Protein AF-A0A1V5ZNN5-F1 (afdb_monomer_lite)

Radius of gyration: 14.44 Å; chains: 1; bounding box: 35×32×38 Å

Structure (mmCIF, N/CA/C/O backbone):
data_AF-A0A1V5ZNN5-F1
#
_entry.id   AF-A0A1V5ZNN5-F1
#
loop_
_atom_site.group_PDB
_atom_site.id
_atom_site.type_symbol
_atom_site.label_atom_id
_atom_site.label_alt_id
_atom_site.label_comp_id
_atom_site.label_asym_id
_atom_site.label_entity_id
_atom_site.label_seq_id
_atom_site.pdbx_PDB_ins_code
_atom_site.Cartn_x
_atom_site.Cartn_y
_atom_site.Cartn_z
_atom_site.occupancy
_atom_site.B_iso_or_equiv
_atom_site.auth_seq_id
_atom_site.auth_comp_id
_atom_site.auth_asym_id
_atom_site.auth_atom_id
_atom_site.pdbx_PDB_model_num
ATOM 1 N N . MET A 1 1 ? -12.466 12.006 4.820 1.00 65.62 1 MET A N 1
ATOM 2 C CA . MET A 1 1 ? -12.961 10.661 5.198 1.00 65.62 1 MET A CA 1
ATOM 3 C C . MET A 1 1 ? -13.541 10.603 6.614 1.00 65.62 1 MET A C 1
ATOM 5 O O . MET A 1 1 ? -14.682 10.189 6.756 1.00 65.62 1 MET A O 1
ATOM 9 N N . ARG A 1 2 ? -12.830 11.061 7.661 1.00 67.19 2 ARG A N 1
ATOM 10 C CA . ARG A 1 2 ? -13.341 11.006 9.053 1.00 67.19 2 ARG A CA 1
ATOM 11 C C . ARG A 1 2 ? -14.654 11.758 9.278 1.00 67.19 2 ARG 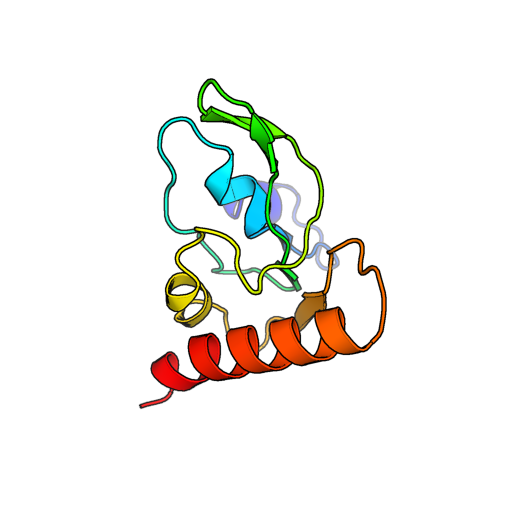A C 1
ATOM 13 O O . ARG A 1 2 ? -15.526 11.250 9.968 1.00 67.19 2 ARG A O 1
ATOM 20 N N . GLN A 1 3 ? -14.816 12.928 8.656 1.00 76.38 3 GLN A N 1
ATOM 21 C CA . GLN A 1 3 ? -16.075 13.675 8.708 1.00 76.38 3 GLN A CA 1
ATOM 22 C C . GLN A 1 3 ? -17.243 12.855 8.135 1.00 76.38 3 GLN A C 1
ATOM 24 O O . GLN A 1 3 ? -18.245 12.693 8.815 1.00 76.38 3 GLN A O 1
ATOM 29 N N . PHE A 1 4 ? -17.067 12.253 6.955 1.00 80.44 4 PHE A N 1
ATOM 30 C CA . PHE A 1 4 ? -18.078 11.396 6.328 1.00 80.44 4 PHE A CA 1
ATOM 31 C C . PHE A 1 4 ? -18.454 10.194 7.208 1.00 80.44 4 PHE A C 1
ATOM 33 O O . PHE A 1 4 ? -19.630 9.936 7.434 1.00 80.44 4 PHE A O 1
ATOM 40 N N . VAL A 1 5 ? -17.465 9.485 7.761 1.00 80.88 5 VAL A N 1
ATOM 41 C CA . VAL A 1 5 ? -17.712 8.337 8.654 1.00 80.88 5 VAL A CA 1
ATOM 42 C C . VAL A 1 5 ? -18.495 8.757 9.899 1.00 80.88 5 VAL A C 1
ATOM 44 O O . VAL A 1 5 ? -19.449 8.080 10.282 1.00 80.88 5 VAL A O 1
ATOM 47 N N . ASN A 1 6 ? -18.130 9.893 10.500 1.00 79.94 6 ASN A N 1
ATOM 48 C CA . ASN A 1 6 ? -18.826 10.438 11.663 1.00 79.94 6 ASN A CA 1
ATOM 49 C C . ASN A 1 6 ? -20.262 10.869 11.328 1.00 79.94 6 ASN A C 1
ATOM 51 O O . ASN A 1 6 ? -21.165 10.620 12.120 1.00 79.94 6 ASN A O 1
ATOM 55 N N . GLU A 1 7 ? -20.479 11.486 10.164 1.00 87.12 7 GLU A N 1
ATOM 56 C CA . GLU A 1 7 ? -21.798 11.934 9.693 1.00 87.12 7 GLU A CA 1
ATOM 57 C C . GLU A 1 7 ? -22.739 10.765 9.384 1.00 87.12 7 GLU A C 1
ATOM 59 O O . GLU A 1 7 ? -23.928 10.844 9.683 1.00 87.12 7 GLU A O 1
ATOM 64 N N . VAL A 1 8 ? -22.217 9.663 8.835 1.00 89.75 8 VAL A N 1
ATOM 65 C CA . VAL A 1 8 ? -23.003 8.440 8.608 1.00 89.75 8 VAL A CA 1
ATOM 66 C C . VAL A 1 8 ? -23.446 7.813 9.938 1.00 89.75 8 VAL A C 1
ATOM 68 O O . VAL A 1 8 ? -24.523 7.225 10.008 1.00 89.75 8 VAL A O 1
ATOM 71 N N . GLY A 1 9 ? -22.636 7.923 10.998 1.00 83.62 9 GLY A N 1
ATOM 72 C CA . GLY A 1 9 ? -22.998 7.492 12.356 1.00 83.62 9 GLY A CA 1
ATOM 73 C C . GLY A 1 9 ? -23.189 5.978 12.536 1.00 83.62 9 GLY A C 1
ATOM 74 O O . GLY A 1 9 ? -23.654 5.530 13.585 1.00 83.62 9 GLY A O 1
ATOM 75 N N . ALA A 1 10 ? -22.841 5.172 11.530 1.00 86.88 10 ALA A N 1
ATOM 76 C CA . ALA A 1 10 ? -22.986 3.723 11.566 1.00 86.88 10 ALA A CA 1
ATOM 77 C C . ALA A 1 10 ? -21.835 3.071 12.349 1.00 86.88 10 ALA A C 1
ATOM 79 O O . ALA A 1 10 ? -20.668 3.159 11.970 1.00 86.88 10 ALA A O 1
ATOM 80 N N . SER A 1 11 ? -22.162 2.356 13.428 1.00 85.00 11 SER A N 1
ATOM 81 C CA . SER A 1 11 ? -21.179 1.729 14.330 1.00 85.00 11 SER A CA 1
ATOM 82 C C . SER A 1 11 ? -20.368 0.591 13.691 1.00 85.00 11 SER A C 1
ATOM 84 O O . SER A 1 11 ? -19.283 0.238 14.167 1.00 85.00 11 SER A O 1
ATOM 86 N N . ASN A 1 12 ? -20.872 0.014 12.601 1.00 87.69 12 ASN A N 1
ATOM 87 C CA . ASN A 1 12 ? -20.228 -1.052 11.838 1.00 87.69 12 ASN A CA 1
ATOM 88 C C . ASN A 1 12 ? -19.440 -0.548 10.619 1.00 87.69 12 ASN A C 1
ATOM 90 O O . ASN A 1 12 ? -18.856 -1.368 9.915 1.00 87.69 12 ASN A O 1
ATOM 94 N N . LEU A 1 13 ? -19.400 0.763 10.363 1.00 89.38 13 LEU A N 1
ATOM 95 C CA . LEU A 1 13 ? -18.613 1.307 9.261 1.00 89.38 13 LEU A CA 1
ATOM 96 C C . LEU A 1 13 ? -17.116 1.217 9.590 1.00 89.38 13 LEU A C 1
ATOM 98 O O . LEU A 1 13 ? -16.694 1.457 10.725 1.00 89.38 13 LEU A O 1
ATOM 102 N N . ARG A 1 14 ? -16.311 0.834 8.601 1.00 88.12 14 ARG A N 1
ATOM 103 C CA . ARG A 1 14 ? -14.851 0.714 8.697 1.00 88.12 14 ARG A CA 1
ATOM 104 C C . ARG A 1 14 ? -14.223 1.403 7.494 1.00 88.12 14 ARG A C 1
ATOM 106 O O . ARG A 1 14 ? -14.832 1.442 6.428 1.00 88.12 14 ARG A O 1
ATOM 113 N N . VAL A 1 15 ? -13.028 1.955 7.680 1.00 90.69 15 VAL A N 1
ATOM 114 C CA . VAL A 1 15 ? -12.295 2.654 6.618 1.00 90.69 15 VAL A CA 1
ATOM 115 C C . VAL A 1 15 ? -11.170 1.766 6.122 1.00 90.69 15 VAL A C 1
ATOM 117 O O . VAL A 1 15 ? -10.388 1.245 6.918 1.00 90.69 15 VAL A O 1
ATOM 120 N N . ALA A 1 16 ? -11.100 1.621 4.808 1.00 93.56 16 ALA A N 1
ATOM 121 C CA . ALA A 1 16 ? -9.961 1.064 4.111 1.00 93.56 16 ALA A CA 1
ATOM 122 C C . ALA A 1 16 ? -9.232 2.210 3.401 1.00 93.56 16 ALA A C 1
ATOM 124 O O . ALA A 1 16 ? -9.882 3.049 2.774 1.00 93.56 16 ALA A O 1
ATOM 125 N N . VAL A 1 17 ? -7.911 2.274 3.546 1.00 93.38 17 VAL A N 1
ATOM 126 C CA . VAL A 1 17 ? -7.056 3.226 2.827 1.00 93.38 17 VAL A CA 1
ATOM 127 C C . VAL A 1 17 ? -6.210 2.442 1.841 1.00 93.38 17 VAL A C 1
ATOM 129 O O . VAL A 1 17 ? -5.505 1.520 2.243 1.00 93.38 17 VAL A O 1
ATOM 132 N N . ASP A 1 18 ? -6.288 2.809 0.569 1.00 93.56 18 ASP A N 1
ATOM 133 C CA . ASP A 1 18 ? -5.459 2.232 -0.482 1.00 93.56 18 ASP A CA 1
ATOM 134 C C . ASP A 1 18 ? -4.172 3.050 -0.634 1.00 93.56 18 ASP A C 1
ATOM 136 O O . ASP A 1 18 ? -4.198 4.256 -0.900 1.00 93.56 18 ASP A O 1
ATOM 140 N N . PHE A 1 19 ? -3.037 2.393 -0.403 1.00 91.75 19 PHE A N 1
ATOM 141 C CA . PHE A 1 19 ? -1.716 2.998 -0.513 1.00 91.75 19 PHE A CA 1
ATOM 142 C C . PHE A 1 19 ? -1.369 3.372 -1.959 1.00 91.75 19 PHE A C 1
ATOM 144 O O . PHE A 1 19 ? -0.823 4.451 -2.206 1.00 91.75 19 PHE A O 1
ATOM 151 N N . GLY A 1 20 ? -1.711 2.504 -2.912 1.00 89.69 20 GLY A N 1
ATOM 152 C CA . GLY A 1 20 ? -1.439 2.691 -4.331 1.00 89.69 20 GLY A CA 1
ATOM 153 C C . GLY A 1 20 ? -2.216 3.870 -4.906 1.00 89.69 20 GLY A C 1
ATOM 154 O O . GLY A 1 20 ? -1.656 4.637 -5.688 1.00 89.69 20 GLY A O 1
ATOM 155 N N . HIS A 1 21 ? -3.460 4.086 -4.466 1.00 89.56 21 HIS A N 1
ATOM 156 C CA . HIS A 1 21 ? -4.304 5.212 -4.903 1.00 89.56 21 HIS A CA 1
ATOM 157 C C . HIS A 1 21 ? -3.716 6.574 -4.533 1.00 89.56 21 HIS A C 1
ATOM 159 O O . HIS A 1 21 ? -3.789 7.510 -5.329 1.00 89.56 21 HIS A O 1
ATOM 165 N N . GLY A 1 22 ? -3.077 6.694 -3.365 1.00 82.12 22 GLY A N 1
ATOM 166 C CA . GLY A 1 22 ? -2.401 7.932 -2.957 1.00 82.12 22 GLY A CA 1
ATOM 167 C C . GLY A 1 22 ? -1.291 8.353 -3.929 1.00 82.12 22 GL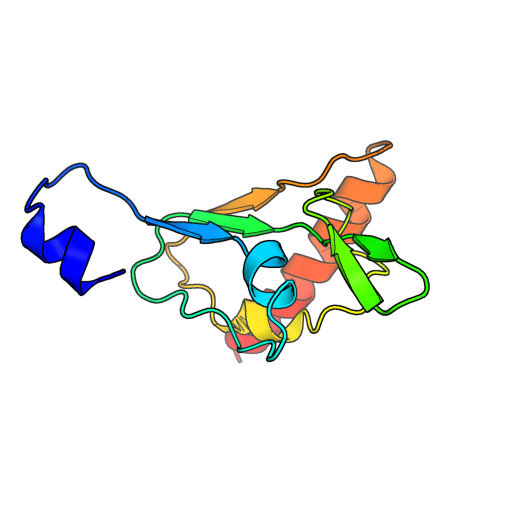Y A C 1
ATOM 168 O O . GLY A 1 22 ? -1.084 9.543 -4.173 1.00 82.12 22 GLY A O 1
ATOM 169 N N . ALA A 1 23 ? -0.633 7.375 -4.557 1.00 83.19 23 ALA A N 1
ATOM 170 C CA . ALA A 1 23 ? 0.411 7.602 -5.550 1.00 83.19 23 ALA A CA 1
ATOM 171 C C . ALA A 1 23 ? -0.119 7.966 -6.950 1.00 83.19 23 ALA A C 1
ATOM 173 O O . ALA A 1 23 ? 0.665 8.374 -7.805 1.00 83.19 23 ALA A O 1
ATOM 174 N N . GLN A 1 24 ? -1.430 7.853 -7.193 1.00 85.94 24 GLN A N 1
ATOM 175 C CA . GLN A 1 24 ? -2.065 8.186 -8.477 1.00 85.94 24 GLN A CA 1
ATOM 176 C C . GLN A 1 24 ? -2.443 9.677 -8.599 1.00 85.94 24 GLN A C 1
ATOM 178 O O . GLN A 1 24 ? -3.009 10.106 -9.603 1.00 85.94 24 GLN A O 1
ATOM 183 N N . SER A 1 25 ? -2.151 10.489 -7.583 1.00 77.06 25 SER A N 1
ATOM 184 C CA . SER A 1 25 ? -2.417 11.930 -7.600 1.00 77.06 25 SER A CA 1
ATOM 185 C C . SER A 1 25 ? -1.348 12.700 -8.386 1.00 77.06 25 SER A C 1
ATOM 187 O O . SER A 1 25 ? -0.162 12.392 -8.302 1.00 77.06 25 SER A O 1
ATOM 189 N N . GLU A 1 26 ? -1.743 13.784 -9.069 1.00 69.75 26 GLU A N 1
ATOM 190 C CA . GLU A 1 26 ? -0.807 14.760 -9.665 1.00 69.75 26 GLU A CA 1
ATOM 191 C C . GLU A 1 26 ? 0.152 15.369 -8.625 1.00 69.75 26 GLU A C 1
ATOM 193 O O . GLU A 1 26 ? 1.236 15.850 -8.958 1.00 69.75 26 GLU A O 1
ATOM 198 N N . LYS A 1 27 ? -0.262 15.357 -7.355 1.00 73.25 27 LYS A N 1
ATOM 199 C CA . LYS A 1 27 ? 0.549 15.701 -6.188 1.00 73.25 27 LYS A CA 1
ATOM 200 C C . LYS A 1 27 ? 0.448 14.534 -5.211 1.00 73.25 27 LYS A C 1
ATOM 202 O O . LYS A 1 27 ? -0.504 14.508 -4.429 1.00 73.25 27 LYS A O 1
ATOM 207 N N . PRO A 1 28 ? 1.352 13.546 -5.299 1.00 71.31 28 PRO A N 1
ATOM 208 C CA . PRO A 1 28 ? 1.357 12.435 -4.365 1.00 71.31 28 PRO A CA 1
ATOM 209 C C . PRO A 1 28 ? 1.556 12.994 -2.957 1.00 71.31 28 PRO A C 1
ATOM 211 O O . PRO A 1 28 ? 2.556 13.657 -2.676 1.00 71.31 28 PRO A O 1
ATOM 214 N N . GLU A 1 29 ? 0.579 12.763 -2.091 1.00 75.38 29 GLU A N 1
ATOM 215 C CA . GLU A 1 29 ? 0.655 13.093 -0.673 1.00 75.38 29 GLU A CA 1
ATOM 216 C C . GLU A 1 29 ? 0.749 11.793 0.122 1.00 75.38 29 GLU A C 1
ATOM 218 O O . GLU A 1 29 ? 0.242 10.750 -0.297 1.00 75.38 29 GLU A O 1
ATOM 223 N N . ALA A 1 30 ? 1.405 11.856 1.279 1.00 80.44 30 ALA A N 1
ATOM 224 C CA . ALA A 1 30 ? 1.424 10.728 2.194 1.00 80.44 30 ALA A CA 1
ATOM 225 C C . ALA A 1 30 ? -0.023 10.365 2.592 1.00 80.44 30 ALA A C 1
ATOM 227 O O . ALA A 1 30 ? -0.777 11.263 2.983 1.00 80.44 30 ALA A O 1
ATOM 228 N N . PRO A 1 31 ? -0.430 9.085 2.523 1.00 84.56 31 PRO A N 1
ATOM 229 C CA . PRO A 1 31 ? -1.777 8.695 2.923 1.00 84.56 31 PRO A CA 1
ATOM 230 C C . PRO A 1 31 ? -2.039 9.003 4.408 1.00 84.56 31 PRO A C 1
ATOM 232 O O . PRO A 1 31 ? -1.218 8.684 5.269 1.00 84.56 31 PRO A O 1
ATOM 235 N N . ASP A 1 32 ? -3.206 9.574 4.735 1.00 87.62 32 ASP A N 1
ATOM 236 C CA . ASP A 1 32 ? -3.677 9.663 6.127 1.00 87.62 32 ASP A CA 1
ATOM 237 C C . ASP A 1 32 ? -4.295 8.323 6.543 1.00 87.62 32 ASP A C 1
ATOM 239 O O . ASP A 1 32 ? -5.460 8.039 6.255 1.00 87.62 32 ASP A O 1
ATOM 243 N N . PHE A 1 33 ? -3.518 7.501 7.248 1.00 90.31 33 PHE A N 1
ATOM 244 C CA . PHE A 1 33 ? -3.988 6.218 7.777 1.00 90.31 33 PHE A CA 1
ATOM 245 C C . PHE A 1 33 ? -4.808 6.335 9.065 1.00 90.31 33 PHE A C 1
ATOM 247 O O . PHE A 1 33 ? -5.260 5.329 9.613 1.00 90.31 33 PHE A O 1
ATOM 254 N N . SER A 1 34 ? -5.001 7.530 9.614 1.00 87.19 34 SER A N 1
ATOM 255 C CA . SER A 1 34 ? -5.664 7.655 10.905 1.00 87.19 34 SER A CA 1
ATOM 256 C C . SER A 1 34 ? -7.152 7.303 10.810 1.00 87.19 34 SER A C 1
ATOM 258 O O . SER A 1 34 ? -7.929 7.895 10.056 1.00 87.19 34 SER A O 1
ATOM 260 N N . GLY A 1 35 ? -7.549 6.323 11.624 1.00 86.94 35 GLY A N 1
ATOM 261 C CA . GLY A 1 35 ? -8.881 5.723 11.591 1.00 86.94 35 GLY A CA 1
ATOM 262 C C . GLY A 1 35 ? -9.044 4.620 10.539 1.00 86.94 35 GLY A C 1
ATOM 263 O O . GLY A 1 35 ? -10.144 4.079 10.412 1.00 86.94 35 GLY A O 1
ATOM 264 N N . ALA A 1 36 ? -7.985 4.267 9.801 1.00 91.88 36 ALA A N 1
ATOM 265 C CA . ALA A 1 36 ? -7.992 3.121 8.904 1.00 91.88 36 ALA A CA 1
ATOM 266 C C . ALA A 1 36 ? -8.086 1.821 9.713 1.00 91.88 36 ALA A C 1
ATOM 268 O O . ALA A 1 36 ? -7.313 1.574 10.633 1.00 91.88 36 ALA A O 1
ATOM 269 N N . SER A 1 37 ? -9.055 0.983 9.360 1.00 93.94 37 SER A N 1
ATOM 270 C CA . SER A 1 37 ? -9.154 -0.397 9.846 1.00 93.94 37 SER A CA 1
ATOM 271 C C . SER A 1 37 ? -8.382 -1.357 8.943 1.00 93.94 37 SER A C 1
ATOM 273 O O . SER A 1 37 ? -7.899 -2.387 9.405 1.00 93.94 37 SER A O 1
ATOM 275 N N . PHE A 1 38 ? -8.265 -1.003 7.663 1.00 95.75 38 PHE A N 1
ATOM 276 C CA . PHE A 1 38 ? -7.531 -1.753 6.655 1.00 95.75 38 PHE A CA 1
ATOM 277 C C . PHE A 1 38 ? -6.630 -0.805 5.868 1.00 95.75 38 PHE A C 1
ATOM 279 O O . PHE A 1 38 ? -7.034 0.318 5.557 1.00 95.75 38 PHE A O 1
ATOM 286 N N . VAL A 1 39 ? -5.435 -1.272 5.530 1.00 95.81 39 VAL A N 1
ATOM 287 C CA . VAL A 1 39 ? -4.524 -0.596 4.605 1.00 95.81 39 VAL A CA 1
ATOM 288 C C . VAL A 1 39 ? -4.223 -1.559 3.471 1.00 95.81 39 VAL A C 1
ATOM 290 O O . VAL A 1 39 ? -3.605 -2.598 3.696 1.00 95.81 39 VAL A O 1
ATOM 293 N N . LEU A 1 40 ? -4.711 -1.241 2.277 1.00 96.25 40 LEU A N 1
ATOM 294 C CA . LEU A 1 40 ? -4.499 -2.038 1.076 1.00 96.25 40 LEU A CA 1
ATOM 295 C C . LEU A 1 40 ? -3.178 -1.602 0.462 1.00 96.25 40 LEU A C 1
ATOM 297 O O . LEU A 1 40 ? -2.898 -0.404 0.369 1.00 96.25 40 LEU A O 1
ATOM 301 N N . VAL A 1 41 ? -2.347 -2.574 0.104 1.00 95.50 41 VAL A N 1
ATOM 302 C CA . VAL A 1 41 ? -1.000 -2.315 -0.387 1.00 95.50 41 VAL A CA 1
ATOM 303 C C . VAL A 1 41 ? -0.799 -2.942 -1.761 1.00 95.50 41 VAL A C 1
ATOM 305 O O . VAL A 1 41 ? -0.872 -4.159 -1.932 1.00 95.50 41 VAL A O 1
ATOM 308 N N . SER A 1 42 ? -0.572 -2.071 -2.738 1.00 96.19 42 SER A N 1
ATOM 309 C CA . SER A 1 42 ? -0.300 -2.379 -4.138 1.00 96.19 42 SER A CA 1
ATOM 310 C C . SER A 1 42 ? 0.358 -1.157 -4.796 1.00 96.19 42 SER A C 1
ATOM 312 O O . SER A 1 42 ? 0.388 -0.063 -4.219 1.00 96.19 42 SER A O 1
ATOM 314 N N . ALA A 1 43 ? 0.929 -1.334 -5.985 1.00 94.94 43 ALA A N 1
ATOM 315 C CA . ALA A 1 43 ? 1.521 -0.262 -6.774 1.00 94.94 43 ALA A CA 1
ATOM 316 C C . ALA A 1 43 ? 0.672 0.057 -8.018 1.00 94.94 43 ALA A C 1
ATOM 318 O O . ALA A 1 43 ? 0.185 -0.857 -8.688 1.00 94.94 43 ALA A O 1
ATOM 319 N N . PRO A 1 44 ? 0.525 1.337 -8.396 1.00 94.06 44 PRO A N 1
ATOM 320 C CA . PRO A 1 44 ? -0.037 1.684 -9.690 1.00 94.06 44 PRO A CA 1
ATOM 321 C C . PRO A 1 44 ? 0.969 1.402 -10.812 1.00 94.06 44 PRO A C 1
ATOM 323 O O . PRO A 1 44 ? 2.183 1.322 -10.598 1.00 94.06 44 PRO A O 1
ATOM 326 N N . LEU A 1 45 ? 0.464 1.319 -12.038 1.00 93.00 45 LEU A N 1
ATOM 327 C CA . LEU A 1 45 ? 1.287 1.358 -13.244 1.00 93.00 45 LEU A CA 1
ATOM 328 C C . LEU A 1 45 ? 1.373 2.804 -13.739 1.00 93.00 45 LEU A C 1
ATOM 330 O O . LEU A 1 45 ? 0.367 3.502 -13.755 1.00 93.00 45 LEU A O 1
ATOM 334 N N . PHE A 1 46 ? 2.543 3.239 -14.201 1.00 90.56 46 PHE A N 1
ATOM 335 C CA . PHE A 1 46 ? 2.694 4.526 -14.881 1.00 90.56 46 PHE A CA 1
ATOM 336 C C . PHE A 1 46 ? 2.979 4.303 -16.366 1.00 90.56 46 PHE A C 1
ATOM 338 O O . PHE A 1 46 ? 3.832 3.483 -16.715 1.00 90.56 46 PHE A O 1
ATOM 345 N N . ASP A 1 47 ? 2.280 5.023 -17.247 1.00 91.31 47 ASP A N 1
ATOM 346 C CA . ASP A 1 47 ? 2.634 5.029 -18.669 1.00 91.31 47 ASP A CA 1
ATOM 347 C C . ASP A 1 47 ? 3.911 5.841 -18.948 1.00 91.31 47 ASP A C 1
ATOM 349 O O . ASP A 1 47 ? 4.511 6.465 -18.070 1.00 91.31 47 ASP A O 1
ATOM 353 N N . LEU A 1 48 ? 4.320 5.863 -20.219 1.00 92.88 48 LEU A N 1
ATOM 354 C CA . LEU A 1 48 ? 5.486 6.616 -20.693 1.00 92.88 48 LEU A CA 1
ATOM 355 C C . LEU A 1 48 ? 5.374 8.137 -20.478 1.00 92.88 48 LEU A C 1
ATOM 357 O O . LEU A 1 48 ? 6.368 8.846 -20.628 1.00 92.88 48 LEU A O 1
ATOM 361 N N . TYR A 1 49 ? 4.185 8.642 -20.151 1.00 91.38 49 TYR A N 1
ATOM 362 C CA . TYR A 1 49 ? 3.909 10.045 -19.857 1.00 91.38 49 TYR A CA 1
ATOM 363 C C . TYR A 1 49 ? 3.720 10.303 -18.356 1.00 91.38 49 TYR A C 1
ATOM 365 O O . TYR A 1 49 ? 3.362 11.418 -17.979 1.00 91.38 49 TYR A O 1
ATOM 373 N N . GLY A 1 50 ? 3.953 9.299 -17.504 1.00 87.56 50 GLY A N 1
ATOM 374 C CA . GLY A 1 50 ? 3.776 9.398 -16.059 1.00 87.56 50 GLY A CA 1
ATOM 375 C C . GLY A 1 50 ? 2.313 9.414 -15.617 1.00 87.56 50 GLY A C 1
ATOM 376 O O . GLY A 1 50 ? 2.032 9.834 -14.498 1.00 87.56 50 GLY A O 1
ATOM 377 N N . ARG A 1 51 ? 1.368 8.987 -16.466 1.00 89.06 51 ARG A N 1
ATOM 378 C CA . ARG A 1 51 ? -0.040 8.872 -16.069 1.00 89.06 51 ARG A CA 1
ATOM 379 C C . ARG A 1 51 ? -0.245 7.587 -15.276 1.00 89.06 51 ARG A C 1
ATOM 381 O O . ARG A 1 51 ? 0.161 6.528 -15.762 1.00 89.06 51 ARG A O 1
ATOM 388 N N . PRO A 1 52 ? -0.875 7.663 -14.097 1.00 91.06 52 PRO A N 1
ATOM 389 C CA . PRO A 1 52 ? -1.125 6.494 -13.278 1.00 91.06 52 PRO A CA 1
ATOM 390 C C . PRO A 1 52 ? -2.313 5.678 -13.796 1.00 91.06 52 PRO A C 1
ATOM 392 O O . PRO A 1 52 ? -3.292 6.223 -14.308 1.00 91.06 52 PRO A O 1
ATOM 395 N N . PHE A 1 53 ? -2.233 4.368 -13.598 1.00 91.81 53 PHE A N 1
ATOM 396 C CA . PHE A 1 53 ? -3.293 3.392 -13.800 1.00 91.81 53 PHE A CA 1
ATOM 397 C C . PHE A 1 53 ? -3.435 2.553 -12.539 1.00 91.81 53 PHE A C 1
ATOM 399 O O . PHE A 1 53 ? -2.436 2.109 -11.960 1.00 91.81 53 PHE A O 1
ATOM 406 N N . ASP A 1 54 ? -4.683 2.297 -12.165 1.00 93.56 54 ASP A N 1
ATOM 407 C CA . ASP A 1 54 ? -5.027 1.434 -11.045 1.00 93.56 54 ASP A CA 1
ATOM 408 C C . ASP A 1 54 ? -4.829 -0.038 -11.425 1.00 93.56 54 ASP A C 1
ATOM 410 O O . ASP A 1 54 ? -5.744 -0.720 -11.880 1.00 93.56 54 ASP A O 1
ATOM 414 N N . ALA A 1 55 ? -3.571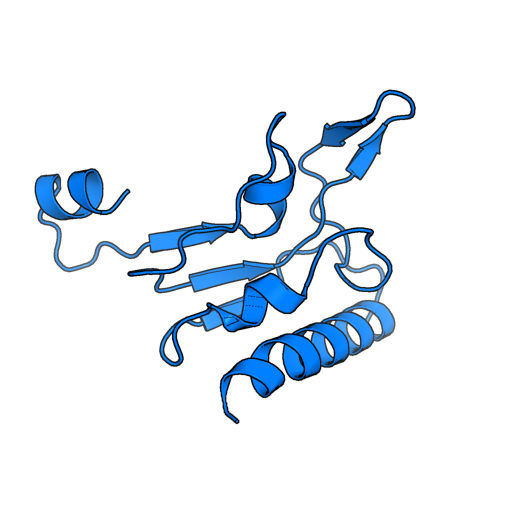 -0.478 -11.375 1.00 93.62 55 ALA A N 1
ATOM 415 C CA . ALA A 1 55 ? -3.121 -1.756 -11.924 1.00 93.62 55 ALA A CA 1
ATOM 416 C C . ALA A 1 55 ? -2.816 -2.811 -10.857 1.00 93.62 55 ALA A C 1
ATOM 418 O O . ALA A 1 55 ? -2.531 -3.947 -11.222 1.00 93.62 55 ALA A O 1
ATOM 419 N N . HIS A 1 56 ? -2.852 -2.438 -9.573 1.00 96.44 56 HIS A N 1
ATOM 420 C CA . HIS A 1 56 ? -2.635 -3.349 -8.451 1.00 96.44 56 HIS A CA 1
ATOM 421 C C . HIS A 1 56 ? -1.380 -4.221 -8.634 1.00 96.44 56 HIS A C 1
ATOM 423 O O . HIS A 1 56 ? -1.428 -5.439 -8.560 1.00 96.44 56 HIS A O 1
ATOM 429 N N . LEU A 1 57 ? -0.231 -3.616 -8.926 1.00 96.50 57 LEU A N 1
ATOM 430 C CA . LEU A 1 57 ? 1.025 -4.340 -9.136 1.00 96.50 57 LEU A CA 1
ATOM 431 C C . LEU A 1 57 ? 1.738 -4.630 -7.806 1.00 96.50 57 LEU A C 1
ATOM 433 O O . LEU A 1 57 ? 1.483 -3.939 -6.816 1.00 96.50 57 LEU A O 1
ATOM 437 N N . PRO A 1 58 ? 2.663 -5.610 -7.760 1.00 97.00 58 PRO A N 1
ATOM 438 C CA . PRO A 1 58 ? 3.512 -5.823 -6.591 1.00 97.00 58 PRO A CA 1
ATOM 439 C C . PRO A 1 58 ? 4.253 -4.545 -6.173 1.00 97.00 58 PRO A C 1
ATOM 441 O O . PRO A 1 58 ? 4.734 -3.778 -7.012 1.00 97.00 58 PRO A O 1
ATOM 444 N N . LEU A 1 59 ? 4.365 -4.315 -4.865 1.00 94.75 59 LEU A N 1
ATOM 445 C CA . LEU A 1 59 ? 5.068 -3.156 -4.308 1.00 94.75 59 LEU A CA 1
ATOM 446 C C . LEU A 1 59 ? 6.583 -3.265 -4.453 1.00 94.75 59 LEU A C 1
AT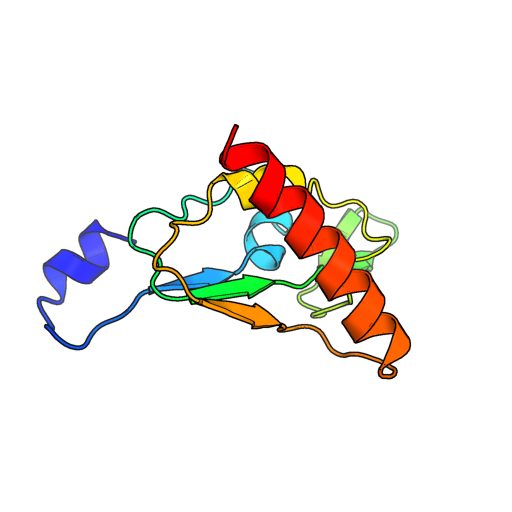OM 448 O O . LEU A 1 59 ? 7.277 -2.256 -4.616 1.00 94.75 59 LEU A O 1
ATOM 452 N N . SER A 1 60 ? 7.112 -4.478 -4.332 1.00 91.75 60 SER A N 1
ATOM 453 C CA . SER A 1 60 ? 8.539 -4.743 -4.393 1.00 91.75 60 SER A CA 1
ATOM 454 C C . SER A 1 60 ? 9.076 -4.428 -5.788 1.00 91.75 60 SER A C 1
ATOM 456 O O . SER A 1 60 ? 8.657 -4.986 -6.798 1.00 91.75 60 SER A O 1
ATOM 458 N N . GLY A 1 61 ? 10.021 -3.487 -5.849 1.00 86.31 61 GLY A N 1
ATOM 459 C CA . GLY A 1 61 ? 10.549 -2.971 -7.114 1.00 86.31 61 GLY A CA 1
ATOM 460 C C . GLY A 1 61 ? 9.714 -1.852 -7.745 1.00 86.31 61 GLY A C 1
ATOM 461 O O . GLY A 1 61 ? 10.101 -1.349 -8.800 1.00 86.31 61 GLY A O 1
ATOM 462 N N . SER A 1 62 ? 8.621 -1.420 -7.107 1.00 90.75 62 SER A N 1
ATOM 463 C CA . SER A 1 62 ? 7.955 -0.168 -7.468 1.00 90.75 62 SER A CA 1
ATOM 464 C C . SER A 1 62 ? 8.816 1.045 -7.088 1.00 90.75 62 SER A C 1
ATOM 466 O O . SER A 1 62 ? 9.717 0.961 -6.253 1.00 90.75 62 SER A O 1
ATOM 468 N N . ALA A 1 63 ? 8.524 2.194 -7.697 1.00 88.56 63 ALA A N 1
ATOM 469 C CA . ALA A 1 63 ? 9.158 3.468 -7.353 1.00 88.56 63 ALA A CA 1
ATOM 470 C C . ALA A 1 63 ? 8.479 4.180 -6.162 1.00 88.56 63 ALA A C 1
ATOM 472 O O . ALA A 1 63 ? 8.764 5.351 -5.913 1.00 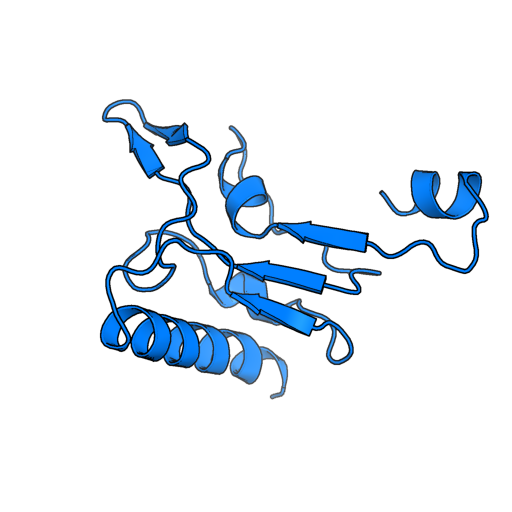88.56 63 ALA A O 1
ATOM 473 N N . LEU A 1 64 ? 7.555 3.512 -5.459 1.00 89.44 64 LEU A N 1
ATOM 474 C CA . LEU A 1 64 ? 6.827 4.106 -4.341 1.00 89.44 64 LEU A CA 1
ATOM 475 C C . LEU A 1 64 ? 7.715 4.245 -3.103 1.00 89.44 64 LEU A C 1
ATOM 477 O O . LEU A 1 64 ? 8.525 3.371 -2.791 1.00 89.44 64 LEU A O 1
ATOM 481 N N . ASP A 1 65 ? 7.510 5.329 -2.354 1.00 90.38 65 ASP A N 1
ATOM 482 C CA . ASP A 1 65 ? 8.138 5.511 -1.049 1.00 90.38 65 ASP A CA 1
ATOM 483 C C . ASP A 1 65 ? 7.433 4.646 0.002 1.00 90.38 65 ASP A C 1
ATOM 485 O O . ASP A 1 65 ? 6.452 5.048 0.632 1.00 90.38 65 ASP A O 1
ATOM 489 N N . LEU A 1 66 ? 7.943 3.431 0.194 1.00 91.56 66 LEU A N 1
ATOM 490 C CA . LEU A 1 66 ? 7.389 2.492 1.165 1.00 91.56 66 LEU A CA 1
ATOM 491 C C . LEU A 1 66 ? 7.585 2.954 2.612 1.00 91.56 66 LEU A C 1
ATOM 493 O O . LEU A 1 66 ? 6.862 2.476 3.481 1.00 91.56 66 LEU A O 1
ATOM 497 N N . SER A 1 67 ? 8.492 3.900 2.895 1.00 90.31 67 SER A N 1
ATOM 498 C CA . SER A 1 67 ? 8.697 4.403 4.261 1.00 90.31 67 SER A CA 1
ATOM 499 C C . SER A 1 67 ? 7.437 5.052 4.840 1.00 90.31 67 SER A C 1
ATOM 501 O O . SER A 1 67 ? 7.243 5.050 6.053 1.00 90.31 67 SER A O 1
ATOM 503 N N . LEU A 1 68 ? 6.521 5.506 3.980 1.00 89.56 68 LEU A N 1
ATOM 504 C CA . LEU A 1 68 ? 5.212 6.025 4.364 1.00 89.56 68 LEU A CA 1
ATOM 505 C C . LEU A 1 68 ? 4.358 4.990 5.114 1.00 89.56 68 LEU A C 1
ATOM 507 O O . LEU A 1 68 ? 3.557 5.372 5.965 1.00 89.56 68 LEU A O 1
ATOM 511 N N . LEU A 1 69 ? 4.569 3.687 4.888 1.00 91.94 69 LEU A N 1
ATOM 512 C CA . LEU A 1 69 ? 3.888 2.615 5.629 1.00 91.94 69 LEU A CA 1
ATOM 513 C C . LEU A 1 69 ? 4.245 2.600 7.126 1.00 91.94 69 LEU A C 1
ATOM 515 O O . LEU A 1 69 ? 3.540 1.974 7.916 1.00 91.94 69 LEU A O 1
ATOM 519 N N . ALA A 1 70 ? 5.280 3.329 7.552 1.00 90.94 70 ALA A N 1
ATOM 520 C CA . ALA A 1 70 ? 5.562 3.571 8.964 1.00 90.94 70 ALA A CA 1
ATOM 521 C C . ALA A 1 70 ? 4.392 4.256 9.702 1.00 90.94 70 ALA A C 1
ATOM 523 O O . ALA A 1 70 ? 4.247 4.095 10.911 1.00 90.94 70 ALA A O 1
ATOM 524 N N . GLY A 1 71 ? 3.545 5.006 8.987 1.00 89.88 71 GLY A N 1
ATOM 525 C CA . GLY A 1 71 ? 2.375 5.683 9.552 1.00 89.88 71 GLY A CA 1
ATOM 526 C C . GLY A 1 71 ? 1.153 4.786 9.778 1.00 89.88 71 GLY A C 1
ATOM 527 O O . GLY A 1 71 ? 0.134 5.280 10.264 1.00 89.88 71 GLY A O 1
ATOM 528 N N . VAL A 1 72 ? 1.211 3.501 9.410 1.00 92.12 72 VAL A N 1
ATOM 529 C CA . VAL A 1 72 ? 0.079 2.573 9.552 1.00 92.12 72 VAL A CA 1
ATOM 530 C C . VAL A 1 72 ? -0.202 2.304 11.042 1.00 92.12 72 VAL A C 1
ATOM 532 O O . VAL A 1 72 ? 0.710 1.891 11.766 1.00 92.12 72 VAL A O 1
ATOM 535 N N . PRO A 1 73 ? -1.447 2.501 11.525 1.00 91.56 73 PRO A N 1
ATOM 536 C CA . PRO A 1 73 ? -1.818 2.197 12.904 1.00 91.56 73 PRO A CA 1
ATOM 537 C C . PRO A 1 73 ? -1.553 0.732 13.251 1.00 91.56 73 PRO A C 1
ATOM 539 O O . PRO A 1 73 ? -1.782 -0.161 12.436 1.00 91.56 73 PRO A O 1
ATOM 542 N N . ALA A 1 74 ? -1.107 0.463 14.478 1.00 90.44 74 ALA A N 1
ATOM 543 C CA . ALA A 1 74 ? -0.753 -0.892 14.907 1.00 90.44 74 ALA A CA 1
ATOM 544 C C . ALA A 1 74 ? -1.949 -1.865 14.891 1.00 90.44 74 ALA A C 1
ATOM 546 O O . ALA A 1 74 ? -1.758 -3.076 14.796 1.00 90.44 74 ALA A O 1
ATOM 547 N N . GLU A 1 75 ? -3.164 -1.337 15.010 1.00 91.88 75 GLU A N 1
ATOM 548 C CA . GLU A 1 75 ? -4.434 -2.056 14.960 1.00 91.88 75 GLU A CA 1
ATOM 549 C C . GLU A 1 75 ? -4.988 -2.252 13.542 1.00 91.88 75 GLU A C 1
ATOM 551 O O . GLU A 1 75 ? -5.931 -3.026 13.365 1.00 91.88 75 GLU A O 1
ATOM 556 N N . ALA A 1 76 ? -4.442 -1.553 12.542 1.00 94.38 76 ALA A N 1
ATOM 557 C CA . ALA A 1 76 ? -4.894 -1.676 11.166 1.00 94.38 76 ALA A CA 1
ATOM 558 C C . ALA A 1 76 ? -4.399 -2.993 10.552 1.00 94.38 76 ALA A C 1
ATOM 560 O O . ALA A 1 76 ? -3.263 -3.422 10.761 1.00 94.38 76 ALA A O 1
ATOM 561 N N . VAL A 1 77 ? -5.253 -3.632 9.755 1.00 95.88 77 VAL A N 1
ATOM 562 C CA . VAL A 1 77 ? -4.890 -4.837 9.006 1.00 95.88 77 VAL A CA 1
ATOM 563 C C . VAL A 1 77 ? -4.281 -4.427 7.670 1.00 95.88 77 VAL A C 1
ATOM 565 O O . VAL A 1 77 ? -4.939 -3.772 6.864 1.00 95.88 77 VAL A O 1
ATOM 568 N N . ILE A 1 78 ? -3.042 -4.844 7.417 1.00 95.69 78 ILE A N 1
ATOM 569 C CA . ILE A 1 78 ? -2.418 -4.692 6.100 1.00 95.69 78 ILE A CA 1
ATOM 570 C C . ILE A 1 78 ? -2.942 -5.795 5.176 1.00 95.69 78 ILE A C 1
ATOM 572 O O . ILE A 1 78 ? -2.847 -6.981 5.499 1.00 95.69 78 ILE A O 1
ATOM 576 N N . VAL A 1 79 ? -3.500 -5.396 4.037 1.00 97.00 79 VAL A N 1
ATOM 577 C CA . VAL A 1 79 ? -4.107 -6.272 3.031 1.00 97.00 79 VAL A CA 1
ATOM 578 C C . VAL A 1 79 ? -3.263 -6.230 1.766 1.00 97.00 79 VAL A C 1
ATOM 580 O O . VAL A 1 79 ? -3.073 -5.170 1.181 1.00 97.00 79 VAL A O 1
ATOM 583 N N . TYR A 1 80 ? -2.774 -7.394 1.349 1.00 96.44 80 TYR A N 1
ATOM 584 C CA . TYR A 1 80 ? -2.009 -7.573 0.120 1.00 96.44 80 TYR A CA 1
ATOM 585 C C . TYR A 1 80 ? -2.985 -7.528 -1.047 1.00 96.44 80 TYR A C 1
ATOM 587 O O . TYR A 1 80 ? -3.757 -8.469 -1.228 1.00 96.44 80 TYR A O 1
ATOM 595 N N . ASP A 1 81 ? -2.972 -6.427 -1.787 1.00 97.12 81 ASP A N 1
ATOM 596 C CA . ASP A 1 81 ? -3.994 -6.123 -2.787 1.00 97.12 81 ASP A CA 1
ATOM 597 C C . ASP A 1 81 ? -3.418 -6.046 -4.203 1.00 97.12 81 ASP A C 1
ATOM 599 O O . ASP A 1 81 ? -3.996 -5.428 -5.089 1.00 97.12 81 ASP A O 1
ATOM 603 N N . ALA A 1 82 ? -2.248 -6.651 -4.415 1.00 97.19 82 ALA A N 1
ATOM 604 C CA . ALA A 1 82 ? -1.630 -6.742 -5.725 1.00 97.19 82 ALA A CA 1
ATOM 605 C C . ALA A 1 82 ? -1.989 -8.044 -6.463 1.00 97.19 82 ALA A C 1
ATOM 607 O O . ALA A 1 82 ? -2.193 -9.106 -5.868 1.00 97.19 82 ALA A O 1
ATOM 608 N N . GLU A 1 83 ? -1.998 -7.973 -7.789 1.00 95.94 83 GLU A N 1
ATOM 609 C CA . GLU A 1 83 ? -2.007 -9.101 -8.704 1.00 95.94 83 GLU A CA 1
ATOM 610 C C . GLU A 1 83 ? -0.593 -9.691 -8.796 1.00 95.94 83 GLU A C 1
ATOM 612 O O . GLU A 1 83 ? 0.296 -9.197 -9.493 1.00 95.94 83 GLU A O 1
ATOM 617 N N . TYR A 1 84 ? -0.374 -10.765 -8.042 1.00 96.50 84 TYR A N 1
ATOM 618 C CA . TYR A 1 84 ? 0.908 -11.459 -7.976 1.00 96.50 84 TYR A CA 1
ATOM 619 C C . TYR A 1 84 ? 1.047 -12.513 -9.076 1.00 96.50 84 TYR A C 1
ATOM 621 O O . TYR A 1 84 ? 0.139 -13.315 -9.299 1.00 96.50 84 TYR A O 1
ATOM 629 N N . SER A 1 85 ? 2.227 -12.599 -9.700 1.00 95.50 85 SER A N 1
ATOM 630 C CA . SER A 1 85 ? 2.519 -13.662 -10.675 1.00 95.50 85 SER A CA 1
ATOM 631 C C . SER A 1 85 ? 2.833 -15.010 -10.010 1.00 95.50 85 SER A C 1
ATOM 633 O O . SER A 1 85 ? 2.723 -16.067 -10.634 1.00 95.50 85 SER A O 1
ATOM 635 N N . GLY A 1 86 ? 3.198 -14.984 -8.724 1.00 96.75 86 GLY A N 1
ATOM 636 C CA . GLY A 1 86 ? 3.483 -16.164 -7.921 1.00 96.75 86 GLY A CA 1
ATOM 637 C C . GLY A 1 86 ? 3.935 -15.833 -6.498 1.00 96.75 86 GLY A C 1
ATOM 638 O O . GLY A 1 86 ? 3.997 -14.676 -6.083 1.00 96.75 86 GLY A O 1
ATOM 639 N N . TRP A 1 87 ? 4.282 -16.878 -5.745 1.00 97.12 87 TRP A N 1
ATOM 640 C CA . TRP A 1 87 ? 4.670 -16.774 -4.333 1.00 97.12 87 TRP A CA 1
ATOM 641 C C . TRP A 1 87 ? 5.932 -15.945 -4.082 1.00 97.12 87 TRP A C 1
ATOM 643 O O . TRP A 1 87 ? 6.056 -15.341 -3.018 1.00 97.12 87 TRP A O 1
ATOM 653 N N . ASP A 1 88 ? 6.843 -15.879 -5.052 1.00 97.12 88 ASP A N 1
ATOM 654 C CA . ASP A 1 88 ? 8.066 -15.085 -4.928 1.00 97.12 88 ASP A CA 1
ATOM 655 C C . ASP A 1 88 ? 7.776 -13.579 -4.888 1.00 97.12 88 ASP A C 1
ATOM 657 O O . ASP A 1 88 ? 8.494 -12.834 -4.220 1.00 97.12 88 ASP A O 1
ATOM 661 N N . ASP A 1 89 ? 6.730 -13.114 -5.576 1.00 96.19 89 ASP A N 1
ATOM 662 C CA . ASP A 1 89 ? 6.316 -11.708 -5.525 1.00 96.19 89 ASP A CA 1
ATOM 663 C C . ASP A 1 89 ? 5.682 -11.389 -4.171 1.00 96.19 89 ASP A C 1
ATOM 665 O O . ASP A 1 89 ? 6.051 -10.406 -3.532 1.00 96.19 89 ASP A O 1
ATOM 669 N N . ILE A 1 90 ? 4.818 -12.286 -3.681 1.00 96.94 90 ILE A N 1
ATOM 670 C CA . ILE A 1 90 ? 4.209 -12.179 -2.349 1.00 96.94 90 ILE A CA 1
ATOM 671 C C . ILE A 1 90 ? 5.301 -12.091 -1.280 1.00 96.94 90 ILE A C 1
ATOM 673 O O . ILE A 1 90 ? 5.274 -11.202 -0.434 1.00 96.94 90 ILE A O 1
ATOM 677 N N . TYR A 1 91 ? 6.293 -12.986 -1.330 1.00 97.69 91 TYR A N 1
ATOM 678 C CA . TYR A 1 91 ? 7.385 -13.005 -0.360 1.00 97.69 91 TYR A CA 1
ATOM 679 C C . TYR A 1 91 ? 8.198 -11.703 -0.371 1.00 97.69 91 TYR A C 1
ATOM 681 O O . TYR A 1 91 ? 8.528 -11.171 0.693 1.00 97.69 91 TYR A O 1
ATOM 689 N N . ARG A 1 92 ? 8.522 -11.180 -1.561 1.00 97.31 92 ARG A N 1
ATOM 690 C CA . ARG A 1 92 ? 9.268 -9.923 -1.708 1.00 97.31 92 ARG A CA 1
ATOM 691 C C . ARG A 1 92 ? 8.483 -8.732 -1.165 1.00 97.31 92 ARG A C 1
ATOM 693 O O . ARG A 1 92 ? 9.053 -7.944 -0.410 1.00 97.31 92 ARG A O 1
ATOM 700 N N . ASP A 1 93 ? 7.191 -8.646 -1.467 1.00 97.31 93 ASP A N 1
ATOM 701 C CA . ASP A 1 93 ? 6.303 -7.622 -0.913 1.00 97.31 93 ASP A CA 1
ATOM 702 C C . ASP A 1 93 ? 6.220 -7.722 0.609 1.00 97.31 93 ASP A C 1
ATOM 704 O O . ASP A 1 93 ? 6.422 -6.722 1.296 1.00 97.31 93 ASP A O 1
ATOM 708 N N . THR A 1 94 ? 6.020 -8.927 1.156 1.00 96.69 94 THR A N 1
ATOM 709 C CA . THR A 1 94 ? 5.987 -9.143 2.608 1.00 96.69 94 THR A CA 1
ATOM 710 C C . THR A 1 94 ? 7.241 -8.596 3.275 1.00 96.69 94 THR A C 1
ATOM 712 O O . THR A 1 94 ? 7.139 -7.893 4.277 1.00 96.69 94 THR A O 1
ATOM 715 N N . LYS A 1 95 ? 8.429 -8.870 2.721 1.00 96.62 95 LYS A N 1
ATOM 716 C CA . LYS A 1 95 ? 9.685 -8.375 3.300 1.00 96.62 95 LYS A CA 1
ATOM 717 C C . LYS A 1 95 ? 9.807 -6.858 3.223 1.00 96.62 95 LYS A C 1
ATOM 719 O O . LYS A 1 95 ? 10.185 -6.250 4.221 1.00 96.62 95 LYS A O 1
ATOM 724 N N . ALA A 1 96 ? 9.438 -6.255 2.095 1.00 94.88 96 ALA A N 1
ATOM 725 C CA . ALA A 1 96 ? 9.462 -4.805 1.932 1.00 94.88 96 ALA A CA 1
ATOM 726 C C . ALA A 1 96 ? 8.500 -4.098 2.909 1.00 94.88 96 ALA A C 1
ATOM 728 O O . ALA A 1 96 ? 8.869 -3.113 3.549 1.00 94.88 96 ALA A O 1
ATOM 729 N N . ILE A 1 97 ? 7.292 -4.639 3.091 1.00 94.81 97 ILE A N 1
ATOM 730 C CA . ILE A 1 97 ? 6.284 -4.118 4.026 1.00 94.81 97 ILE A CA 1
ATOM 731 C C . ILE A 1 97 ? 6.739 -4.294 5.482 1.00 94.81 97 ILE A C 1
ATOM 733 O O . ILE A 1 97 ? 6.611 -3.372 6.291 1.00 94.81 97 ILE A O 1
ATOM 737 N N . GLU A 1 98 ? 7.282 -5.462 5.842 1.00 93.50 98 GLU A N 1
ATOM 738 C CA . GLU A 1 98 ? 7.816 -5.728 7.185 1.00 93.50 98 GLU A CA 1
ATOM 739 C C . GLU A 1 98 ? 8.952 -4.763 7.549 1.00 93.50 98 GLU A C 1
ATOM 741 O O . GLU A 1 98 ? 9.030 -4.308 8.690 1.00 93.50 98 GLU A O 1
ATOM 746 N N . GLU A 1 99 ? 9.836 -4.456 6.600 1.00 92.75 99 GLU A N 1
ATOM 747 C CA . GLU A 1 99 ? 10.940 -3.517 6.795 1.00 92.75 99 GLU A CA 1
ATOM 748 C C . GLU A 1 99 ? 10.426 -2.083 6.975 1.00 92.75 99 GLU A C 1
ATOM 750 O O . GLU A 1 99 ? 10.781 -1.410 7.948 1.00 92.75 99 GLU A O 1
ATOM 755 N N . ALA A 1 100 ? 9.517 -1.649 6.101 1.00 91.69 100 ALA A N 1
ATOM 756 C CA . ALA A 1 100 ? 8.920 -0.320 6.151 1.00 91.69 100 ALA A CA 1
ATOM 757 C C . ALA A 1 100 ? 8.133 -0.058 7.447 1.00 91.69 100 ALA A C 1
ATOM 759 O O . 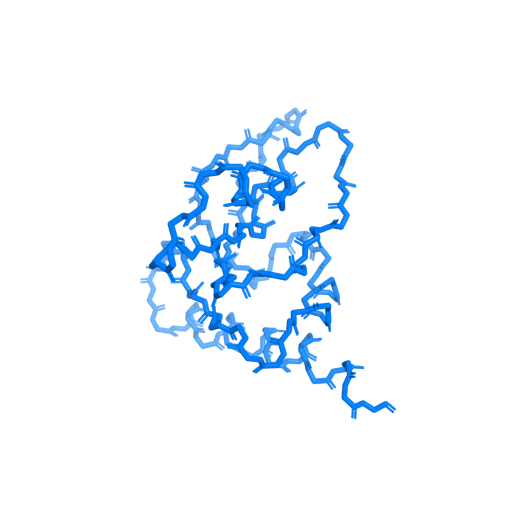ALA A 1 100 ? 8.251 1.007 8.052 1.00 91.69 100 ALA A O 1
ATOM 760 N N . THR A 1 101 ? 7.365 -1.043 7.917 1.00 88.75 101 THR A N 1
ATOM 761 C CA . THR A 1 101 ? 6.525 -0.906 9.121 1.00 88.75 101 THR A CA 1
ATOM 762 C C . THR A 1 101 ? 7.302 -1.078 10.430 1.00 88.75 101 THR A C 1
ATOM 764 O O . THR A 1 101 ? 6.851 -0.623 11.485 1.00 88.75 101 THR A O 1
ATOM 767 N N . ARG A 1 102 ? 8.483 -1.713 10.408 1.00 81.88 102 ARG A N 1
ATOM 768 C CA . ARG A 1 102 ? 9.335 -1.885 11.599 1.00 81.88 102 ARG A CA 1
ATOM 769 C C . ARG A 1 102 ? 10.067 -0.605 11.989 1.00 81.88 102 ARG A C 1
ATOM 771 O O . ARG A 1 102 ? 10.183 -0.340 13.183 1.00 81.88 102 ARG A O 1
ATOM 778 N N . SER A 1 103 ? 10.503 0.188 11.011 1.00 61.62 103 SER A N 1
ATOM 779 C CA . SER A 1 103 ? 11.220 1.457 11.227 1.00 61.62 103 SER A CA 1
ATOM 780 C C . SER A 1 103 ? 10.410 2.506 12.008 1.00 61.62 103 SER A C 1
ATOM 782 O O . SER A 1 103 ? 10.977 3.471 12.501 1.00 61.62 103 SER A O 1
ATOM 784 N N . ALA A 1 104 ? 9.098 2.301 12.169 1.00 56.25 104 ALA A N 1
ATOM 785 C CA . ALA A 1 104 ? 8.203 3.141 12.966 1.00 56.25 104 ALA A CA 1
ATOM 786 C C . ALA A 1 104 ? 8.193 2.823 14.474 1.00 56.25 104 ALA A C 1
ATOM 788 O O . ALA A 1 104 ? 7.620 3.576 15.259 1.00 56.25 104 ALA A O 1
ATOM 789 N N . LYS A 1 105 ? 8.737 1.665 14.879 1.00 52.50 105 LYS A N 1
ATOM 790 C CA . LYS A 1 105 ? 8.625 1.123 16.250 1.00 52.50 105 LYS A CA 1
ATOM 791 C C . LYS A 1 105 ? 9.886 1.323 17.105 1.00 52.50 105 LYS A C 1
ATOM 793 O O . LYS A 1 105 ? 9.931 0.810 18.223 1.00 52.50 105 LYS A O 1
ATOM 798 N N . THR A 1 106 ? 10.885 2.037 16.590 1.00 47.19 106 THR A N 1
ATOM 799 C CA . THR A 1 106 ? 12.120 2.457 17.283 1.00 47.19 106 THR A CA 1
ATOM 800 C C . THR A 1 106 ? 12.164 3.964 17.405 1.00 47.19 106 THR A C 1
ATOM 802 O O . THR A 1 106 ? 12.477 4.443 18.514 1.00 47.19 106 THR A O 1
#

Foldseek 3Di:
DVVVVVVVVDPPDADEAEQQVLLQDPDRDLDDQVRHQEYEDFHWDADPVRHTDPQRAQPQPDPDDLLSLLNHDPNHHYHNRHDDPDDVSVVRSVVSNCVSNVVNVD

Secondary structure (DSSP, 8-state):
-HHHHHHH--TT--EEEEHHHHTTSSS------TTEEEEEE-EEEE-TT--EEEEEE-STT-SS-GGGGGGS-TTSEEEE-S--SSHHHHHHHHHHHHHHHHTT--

pLDDT: mean 88.72, std 9.67, range [47.19, 97.69]

Sequence (106 aa):
MRQFVNEVGASNLRVAVDFGHGAQSEKPEAPDFSGASFVLVSAPLFDLYGRPFDAHLPLSGSALDLSLLAGVPAEAVIVYDAEYSGWDDIYRDTKAIEEATRSAKT